Protein AF-A0A534AN58-F1 (afdb_monomer_lite)

Foldseek 3Di:
DLVLLQVLLVLLVQDPVRQDPDLVSSLVSSCVRCDVVPLDDPVLSVLSVVLVVVVCCVPPVVDDDDPVRVVVNVVSVVVSNVSSCVSSVVCVVVVVVPPPPPPPPPPPPPPDPDDDDDCPDVVVVVVVVVVVVVVVVVVVVVVVPDDDDDDDDDDDDDDDDDDDDDDDD

pLDDT: mean 75.96, std 23.33, range [32.19, 97.75]

Secondary structure (DSSP, 8-state):
-HHHHHHHHHHTT--GGGS-SSHHHHHHHHIIIIITTTSS-HHHHHHHHHHHHHHHHHHHS-----HHHHHHHHHHHHHHHHHHHHHTTTTHHHHHTT----PPPTT--------------HHHHHHHHHHHHHHHHHHHHHTT-------------------------

Radius of gyration: 29.54 Å; chains: 1; bounding box: 52×74×79 Å

Structure (mmCIF, N/CA/C/O backbone):
data_AF-A0A534AN58-F1
#
_entry.id   AF-A0A534AN58-F1
#
loop_
_atom_site.group_PDB
_atom_site.id
_atom_site.type_symbol
_atom_site.label_atom_id
_atom_site.label_alt_id
_atom_site.label_comp_id
_atom_site.label_asym_id
_atom_site.label_entity_id
_atom_site.label_seq_id
_atom_site.pdbx_PDB_ins_code
_atom_site.Cartn_x
_atom_site.Cartn_y
_atom_site.Cartn_z
_atom_site.occupancy
_atom_site.B_iso_or_equiv
_atom_site.auth_seq_id
_atom_site.auth_comp_id
_atom_site.auth_asym_id
_atom_site.auth_atom_id
_atom_site.pdbx_PDB_model_num
ATOM 1 N N . MET A 1 1 ? 2.274 -7.800 0.741 1.00 94.75 1 MET A N 1
ATOM 2 C CA . MET A 1 1 ? 2.021 -6.437 1.280 1.00 94.75 1 MET A CA 1
ATOM 3 C C . MET A 1 1 ? 0.619 -5.921 0.959 1.00 94.75 1 MET A C 1
ATOM 5 O O . MET A 1 1 ? -0.039 -5.443 1.871 1.00 94.75 1 MET A O 1
ATOM 9 N N . PHE A 1 2 ? 0.139 -6.022 -0.289 1.00 95.75 2 PHE A N 1
ATOM 10 C CA . PHE A 1 2 ? -1.206 -5.558 -0.671 1.00 95.75 2 PHE A CA 1
ATOM 11 C C . PHE A 1 2 ? -2.326 -6.148 0.207 1.00 95.75 2 PHE A C 1
ATOM 13 O O . PHE A 1 2 ? -3.112 -5.401 0.785 1.00 95.75 2 PHE A O 1
ATOM 20 N N . ASP A 1 3 ? -2.354 -7.473 0.380 1.00 95.88 3 ASP A N 1
ATOM 21 C CA . ASP A 1 3 ? -3.435 -8.139 1.120 1.00 95.88 3 ASP A CA 1
ATOM 22 C C . ASP A 1 3 ? -3.466 -7.759 2.597 1.00 95.88 3 ASP A C 1
ATOM 24 O O . ASP A 1 3 ? -4.531 -7.478 3.143 1.00 95.88 3 ASP A O 1
ATOM 28 N N . ILE A 1 4 ? -2.299 -7.671 3.242 1.00 96.88 4 ILE A N 1
ATOM 29 C CA . ILE A 1 4 ? -2.245 -7.275 4.650 1.00 96.88 4 ILE A CA 1
ATOM 30 C C . ILE A 1 4 ? -2.616 -5.800 4.846 1.00 96.88 4 ILE A C 1
ATOM 32 O O . ILE A 1 4 ? -3.268 -5.459 5.828 1.00 96.88 4 ILE A O 1
ATOM 36 N N . ALA A 1 5 ? -2.295 -4.926 3.886 1.00 97.31 5 ALA A N 1
ATOM 37 C CA . ALA A 1 5 ? -2.773 -3.547 3.892 1.00 97.31 5 ALA A CA 1
ATOM 38 C C . ALA A 1 5 ? -4.302 -3.482 3.712 1.00 97.31 5 ALA A C 1
ATOM 40 O O . ALA A 1 5 ? -4.970 -2.723 4.413 1.00 97.31 5 ALA A O 1
ATOM 41 N N . ARG A 1 6 ? -4.882 -4.327 2.845 1.00 97.44 6 ARG A N 1
ATOM 42 C CA . ARG A 1 6 ? -6.342 -4.467 2.702 1.00 97.44 6 ARG A CA 1
ATOM 43 C C . ARG A 1 6 ? -6.994 -4.952 4.001 1.00 97.44 6 ARG A C 1
ATOM 45 O O . ARG A 1 6 ? -8.005 -4.394 4.421 1.00 97.44 6 ARG A O 1
ATOM 52 N N . ALA A 1 7 ? -6.402 -5.946 4.660 1.00 96.88 7 ALA A N 1
ATOM 53 C CA . ALA A 1 7 ? -6.868 -6.455 5.948 1.00 96.88 7 ALA A CA 1
ATOM 54 C C . ALA A 1 7 ? -6.781 -5.391 7.056 1.00 96.88 7 ALA A C 1
ATOM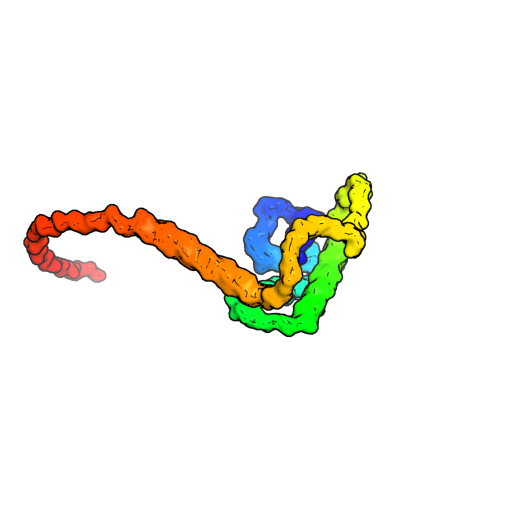 56 O O . ALA A 1 7 ? -7.716 -5.236 7.842 1.00 96.88 7 ALA A O 1
ATOM 57 N N . ALA A 1 8 ? -5.706 -4.602 7.081 1.00 97.00 8 ALA A N 1
ATOM 58 C CA . ALA A 1 8 ? -5.557 -3.484 8.006 1.00 97.00 8 ALA A CA 1
ATOM 59 C C . ALA A 1 8 ? -6.647 -2.421 7.813 1.00 97.00 8 ALA A C 1
ATOM 61 O O . ALA A 1 8 ? -7.191 -1.932 8.797 1.00 97.00 8 ALA A O 1
ATOM 62 N N . LEU A 1 9 ? -7.028 -2.107 6.569 1.00 97.69 9 LEU A N 1
ATOM 63 C CA . LEU A 1 9 ? -8.134 -1.182 6.288 1.00 97.69 9 LEU A CA 1
ATOM 64 C C . LEU A 1 9 ? -9.470 -1.689 6.837 1.00 97.69 9 LEU A C 1
ATOM 66 O O . LEU A 1 9 ? -10.196 -0.924 7.471 1.00 97.69 9 LEU A O 1
ATOM 70 N N . LEU A 1 10 ? -9.768 -2.976 6.645 1.00 97.00 10 LEU A N 1
ATOM 71 C CA . LEU A 1 10 ? -10.958 -3.603 7.226 1.00 97.00 10 LEU A CA 1
ATOM 72 C C . LEU A 1 10 ? -10.935 -3.508 8.757 1.00 97.00 10 LEU A C 1
ATOM 74 O O . LEU A 1 10 ? -11.918 -3.097 9.372 1.00 97.00 10 LEU A O 1
ATOM 78 N N . ARG A 1 11 ? -9.789 -3.810 9.381 1.00 96.19 11 ARG A N 1
ATOM 79 C CA . ARG A 1 11 ? -9.623 -3.709 10.837 1.00 96.19 11 ARG A CA 1
ATOM 80 C C . ARG A 1 11 ? -9.703 -2.269 11.351 1.00 96.19 11 ARG A C 1
ATOM 82 O O . ARG A 1 11 ? -10.189 -2.054 12.455 1.00 96.19 11 ARG A O 1
ATOM 89 N N . ALA A 1 12 ? -9.283 -1.294 10.550 1.00 94.69 12 ALA A N 1
ATOM 90 C CA . ALA A 1 12 ? -9.427 0.134 10.824 1.00 94.69 12 ALA A CA 1
ATOM 91 C C . ALA A 1 12 ? -10.875 0.646 10.652 1.00 94.69 12 ALA A C 1
ATOM 93 O O . ALA A 1 12 ? -11.124 1.841 10.813 1.00 94.69 12 ALA A O 1
ATOM 94 N N . GLY A 1 13 ? -11.829 -0.231 10.312 1.00 94.62 13 GLY A N 1
ATOM 95 C CA . GLY A 1 13 ? -13.250 0.097 10.193 1.00 94.62 13 GLY A CA 1
ATOM 96 C C . GLY A 1 13 ? -13.685 0.561 8.802 1.00 94.62 13 GLY A C 1
ATOM 97 O O . GLY A 1 13 ? -14.794 1.077 8.652 1.00 94.62 13 GLY A O 1
ATOM 98 N N . VAL A 1 14 ? -12.850 0.397 7.771 1.00 96.19 14 VAL A N 1
ATOM 99 C CA . VAL A 1 14 ? -13.286 0.615 6.386 1.00 96.19 14 VAL A CA 1
ATOM 100 C C . VAL A 1 14 ? -14.190 -0.546 5.982 1.00 96.19 14 VAL A C 1
ATOM 102 O O . VAL A 1 14 ? -13.766 -1.696 5.989 1.00 96.19 14 VAL A O 1
ATOM 105 N N . ALA A 1 15 ? -15.441 -0.247 5.633 1.00 95.25 15 ALA A N 1
ATOM 106 C CA . ALA A 1 15 ? -16.390 -1.259 5.183 1.00 95.25 15 ALA A CA 1
ATOM 107 C C . ALA A 1 15 ? -15.933 -1.914 3.866 1.00 95.25 15 ALA A C 1
ATOM 109 O O . ALA A 1 15 ? -15.308 -1.265 3.023 1.00 95.25 15 ALA A O 1
ATOM 110 N N . GLU A 1 16 ? -16.254 -3.195 3.681 1.00 94.38 16 GLU A N 1
ATOM 111 C CA . GLU A 1 16 ? -15.773 -3.986 2.543 1.00 94.38 16 GLU A CA 1
ATOM 112 C C . GLU A 1 16 ? -16.221 -3.425 1.183 1.00 94.38 16 GLU A C 1
ATOM 114 O O . GLU A 1 16 ? -15.435 -3.382 0.237 1.00 94.38 16 GLU A O 1
ATOM 119 N N . ASP A 1 17 ? -17.448 -2.910 1.101 1.00 94.38 17 ASP A N 1
ATOM 120 C CA . ASP A 1 17 ? -18.013 -2.258 -0.084 1.00 94.38 17 ASP A CA 1
ATOM 121 C C . ASP A 1 17 ? -17.319 -0.929 -0.434 1.00 94.38 17 ASP A C 1
ATOM 123 O O . ASP A 1 17 ? -17.380 -0.475 -1.579 1.00 94.38 17 ASP A O 1
ATOM 127 N N . LYS A 1 18 ? -16.625 -0.326 0.538 1.00 94.19 18 LYS A N 1
ATOM 128 C CA . LYS A 1 18 ? -15.888 0.939 0.406 1.00 94.19 18 LYS A CA 1
ATOM 129 C C . LYS A 1 18 ? -14.390 0.746 0.205 1.00 94.19 18 LYS A C 1
ATOM 131 O O . LYS A 1 18 ? -13.664 1.738 0.101 1.00 94.19 18 LYS A O 1
ATOM 136 N N . LEU A 1 19 ? -13.907 -0.496 0.150 1.00 95.50 19 LEU A N 1
ATOM 137 C CA . LEU A 1 19 ? -12.500 -0.746 -0.120 1.00 95.50 19 LEU A CA 1
ATOM 138 C C . LEU A 1 19 ? -12.128 -0.285 -1.539 1.00 95.50 19 LEU A C 1
ATOM 140 O O . LEU A 1 19 ? -12.846 -0.581 -2.501 1.00 95.50 19 LEU A O 1
ATOM 144 N N . PRO A 1 20 ? -10.987 0.407 -1.702 1.00 95.44 20 PRO A N 1
ATOM 145 C CA . PRO A 1 20 ? -10.505 0.792 -3.018 1.00 95.44 20 PRO A CA 1
ATOM 146 C C . PRO A 1 20 ? -10.298 -0.426 -3.922 1.00 95.44 20 PRO A C 1
ATOM 148 O O . PRO A 1 20 ? -9.715 -1.429 -3.519 1.00 95.44 20 PRO A O 1
ATOM 151 N N . ARG A 1 21 ? -10.739 -0.312 -5.178 1.00 92.50 21 ARG A N 1
ATOM 152 C CA . ARG A 1 21 ? -10.577 -1.365 -6.201 1.00 92.50 21 ARG A CA 1
ATOM 153 C C . ARG A 1 21 ? -9.265 -1.267 -6.973 1.00 92.50 21 ARG A C 1
ATOM 155 O O . ARG A 1 21 ? -8.924 -2.158 -7.741 1.00 92.50 21 ARG A O 1
ATOM 162 N N . THR A 1 22 ? -8.553 -0.162 -6.798 1.00 94.38 22 THR A N 1
ATOM 163 C CA . THR A 1 22 ? -7.282 0.115 -7.465 1.00 94.38 22 THR A CA 1
ATOM 164 C C . THR A 1 22 ? -6.142 0.035 -6.465 1.00 94.38 22 THR A C 1
ATOM 166 O O . THR A 1 22 ? -6.293 0.511 -5.342 1.00 94.38 22 THR A O 1
ATOM 169 N N . HIS A 1 23 ? -4.995 -0.441 -6.933 1.00 92.44 23 HIS A N 1
ATOM 170 C CA . HIS A 1 23 ? -3.702 -0.426 -6.250 1.00 92.44 23 HIS A CA 1
ATOM 171 C C . HIS A 1 23 ? -3.382 0.939 -5.606 1.00 92.44 23 HIS A C 1
ATOM 173 O O . HIS A 1 23 ? -3.379 1.050 -4.381 1.00 92.44 23 HIS A O 1
ATOM 179 N N . ASN A 1 24 ? -3.319 2.011 -6.404 1.00 93.12 24 ASN A N 1
ATOM 180 C CA . ASN A 1 24 ? -3.086 3.372 -5.894 1.00 93.12 24 ASN A CA 1
ATOM 181 C C . ASN A 1 24 ? -4.122 3.813 -4.851 1.00 93.12 24 ASN A C 1
ATOM 183 O O . ASN A 1 24 ? -3.779 4.381 -3.818 1.00 93.12 24 ASN A O 1
ATOM 187 N N . GLY A 1 25 ? -5.404 3.537 -5.101 1.00 96.56 25 GLY A N 1
ATOM 188 C CA . GLY A 1 25 ? -6.464 3.847 -4.143 1.00 96.56 25 GLY A CA 1
ATOM 189 C C . GLY A 1 25 ? -6.273 3.130 -2.804 1.00 96.56 25 GLY A C 1
ATOM 190 O O . GLY A 1 25 ? -6.538 3.719 -1.759 1.00 96.56 25 GLY A O 1
ATOM 191 N N . LEU A 1 26 ? -5.780 1.888 -2.820 1.00 96.75 26 LEU A N 1
ATOM 192 C CA . LEU A 1 26 ? -5.471 1.136 -1.609 1.00 96.75 26 LEU A CA 1
ATOM 193 C C . LEU A 1 26 ? -4.276 1.739 -0.865 1.00 96.75 26 LEU A C 1
ATOM 195 O O . LEU A 1 26 ? -4.349 1.885 0.352 1.00 96.75 26 LEU A O 1
ATOM 199 N N . VAL A 1 27 ? -3.225 2.151 -1.579 1.00 96.19 27 VAL A N 1
ATOM 200 C CA . VAL A 1 27 ? -2.073 2.856 -0.992 1.00 96.19 27 VAL A CA 1
ATOM 201 C C . VAL A 1 27 ? -2.509 4.150 -0.299 1.00 96.19 27 VAL A C 1
ATOM 203 O O . VAL A 1 27 ? -2.138 4.388 0.851 1.00 96.19 27 VAL A O 1
ATOM 206 N N . GLU A 1 28 ? -3.339 4.968 -0.949 1.00 96.69 28 GLU A N 1
ATOM 207 C CA . GLU A 1 28 ? -3.824 6.225 -0.363 1.00 96.69 28 GLU A CA 1
ATOM 208 C C . GLU A 1 28 ? -4.762 5.994 0.826 1.00 96.69 28 GLU A C 1
ATOM 210 O O . GLU A 1 28 ? -4.642 6.663 1.857 1.00 96.69 28 GLU A O 1
ATOM 215 N N . ALA A 1 29 ? -5.659 5.008 0.737 1.00 97.38 29 ALA A N 1
ATOM 216 C CA . ALA A 1 29 ? -6.496 4.628 1.869 1.00 97.38 29 ALA A CA 1
ATOM 217 C C . ALA A 1 29 ? -5.642 4.139 3.046 1.00 97.38 29 ALA A C 1
ATOM 219 O O . ALA A 1 29 ? -5.873 4.556 4.181 1.00 97.38 29 ALA A O 1
ATOM 220 N N . PHE A 1 30 ? -4.627 3.310 2.792 1.00 97.56 30 PHE A N 1
ATOM 221 C CA . PHE A 1 30 ? -3.714 2.831 3.828 1.00 97.56 30 PHE A CA 1
ATOM 222 C C . PHE A 1 30 ? -2.960 3.994 4.478 1.00 97.56 30 PHE A C 1
ATOM 224 O O . PHE A 1 30 ? -2.928 4.102 5.703 1.00 97.56 30 PHE A O 1
ATOM 231 N N . ARG A 1 31 ? -2.437 4.935 3.683 1.00 96.88 31 ARG A N 1
ATOM 232 C CA . ARG A 1 31 ? -1.790 6.143 4.208 1.00 96.88 31 ARG A CA 1
ATOM 233 C C . ARG A 1 31 ? -2.738 6.941 5.107 1.00 96.88 31 ARG A C 1
ATOM 235 O O . ARG A 1 31 ? -2.342 7.349 6.196 1.00 96.88 31 ARG A O 1
ATOM 242 N N . LYS A 1 32 ? -3.988 7.136 4.689 1.00 97.31 32 LYS A N 1
ATOM 243 C CA . LYS A 1 32 ? -4.992 7.868 5.471 1.00 97.31 32 LYS A CA 1
ATOM 244 C C . LYS A 1 32 ? -5.347 7.166 6.786 1.00 97.31 32 LYS A C 1
ATOM 246 O O . LYS A 1 32 ? -5.426 7.816 7.822 1.00 97.31 32 LYS A O 1
ATOM 251 N N . HIS A 1 33 ? -5.590 5.859 6.747 1.00 96.94 33 HIS A N 1
ATOM 252 C CA . HIS A 1 33 ? -6.160 5.125 7.881 1.00 96.94 33 HIS A CA 1
ATOM 253 C C . HIS A 1 33 ? -5.121 4.513 8.825 1.00 96.94 33 HIS A C 1
ATOM 255 O O . HIS A 1 33 ? -5.444 4.297 9.988 1.00 96.94 33 HIS A O 1
ATOM 261 N N . ALA A 1 34 ? -3.898 4.250 8.357 1.00 96.38 34 ALA A N 1
ATOM 262 C CA . ALA A 1 34 ? -2.838 3.633 9.154 1.00 96.38 34 ALA A CA 1
ATOM 263 C C . ALA A 1 34 ? -1.680 4.596 9.462 1.00 96.38 34 ALA A C 1
ATOM 265 O O . ALA A 1 34 ? -1.163 4.592 10.575 1.00 96.38 34 ALA A O 1
ATOM 266 N N . VAL A 1 35 ? -1.264 5.430 8.501 1.00 97.00 35 VAL A N 1
ATOM 267 C CA . VAL A 1 35 ? -0.093 6.312 8.678 1.00 97.00 35 VAL A CA 1
ATOM 268 C C . VAL A 1 35 ? -0.490 7.642 9.317 1.00 97.00 35 VAL A C 1
ATOM 270 O O . VAL A 1 35 ? 0.065 8.036 10.336 1.00 97.00 35 VAL A O 1
ATOM 273 N N . GLN A 1 36 ? -1.485 8.338 8.760 1.00 97.19 36 GLN A N 1
ATOM 274 C CA . GLN A 1 36 ? -1.933 9.640 9.280 1.00 97.19 36 GLN A CA 1
ATOM 275 C C . GLN A 1 36 ? -2.617 9.535 10.649 1.00 97.19 36 GLN A C 1
ATOM 277 O O . GLN A 1 36 ? -2.617 10.501 11.406 1.00 97.19 36 GLN A O 1
ATOM 282 N N . SER A 1 37 ? -3.168 8.366 10.981 1.00 94.19 37 SER A N 1
ATOM 283 C CA . SER A 1 37 ? -3.693 8.054 12.315 1.00 94.19 37 SER A CA 1
ATOM 284 C C . SER A 1 37 ? -2.595 7.781 13.351 1.00 94.19 37 SER A C 1
ATOM 286 O O . SER A 1 37 ? -2.899 7.655 14.535 1.00 94.19 37 SER A O 1
ATOM 288 N N . GLY A 1 38 ? -1.328 7.687 12.928 1.00 95.56 38 GLY A N 1
ATOM 289 C CA . GLY A 1 38 ? -0.176 7.441 13.795 1.00 95.56 38 GLY A CA 1
ATOM 290 C C . GLY A 1 38 ? 0.037 5.976 14.182 1.00 95.56 38 GLY A C 1
ATOM 291 O O . GLY A 1 38 ? 0.875 5.696 15.032 1.00 95.56 38 GLY A O 1
ATOM 292 N N . GLN A 1 39 ? -0.701 5.034 13.586 1.00 95.94 39 GLN A N 1
ATOM 293 C CA . GLN A 1 39 ? -0.561 3.605 13.893 1.00 95.94 39 GLN A CA 1
ATOM 294 C C . GLN A 1 39 ? 0.663 2.974 13.213 1.00 95.94 39 GLN A C 1
ATOM 296 O O . GLN A 1 39 ? 1.265 2.049 13.753 1.00 95.94 39 GLN A O 1
ATOM 301 N N . ILE A 1 40 ? 1.026 3.465 12.028 1.00 97.50 40 ILE A N 1
ATOM 302 C CA . ILE A 1 40 ? 2.170 3.017 11.232 1.00 97.50 40 ILE A CA 1
ATOM 303 C C . ILE A 1 40 ? 3.090 4.207 10.969 1.00 97.50 40 ILE A C 1
ATOM 305 O O . ILE A 1 40 ? 2.631 5.295 10.621 1.00 97.50 40 ILE A O 1
ATOM 309 N N . ASP A 1 41 ? 4.396 3.983 11.107 1.00 96.88 41 ASP A N 1
ATOM 310 C CA . ASP A 1 41 ? 5.407 4.992 10.804 1.00 96.88 41 ASP A CA 1
ATOM 311 C C . ASP A 1 41 ? 5.372 5.422 9.323 1.00 96.88 41 ASP A C 1
ATOM 313 O O . ASP A 1 41 ? 5.052 4.640 8.423 1.00 96.88 41 ASP A O 1
ATOM 317 N N . ARG A 1 42 ? 5.713 6.686 9.056 1.00 96.38 42 ARG A N 1
ATOM 318 C CA . ARG A 1 42 ? 5.658 7.265 7.709 1.00 96.38 42 ARG A CA 1
ATOM 319 C C . ARG A 1 42 ? 6.639 6.612 6.740 1.00 96.38 42 ARG A C 1
ATOM 321 O O . ARG A 1 42 ? 6.278 6.432 5.578 1.00 96.38 42 ARG A O 1
ATOM 328 N N . GLU A 1 43 ? 7.854 6.307 7.181 1.00 95.56 43 GLU A N 1
ATOM 329 C CA . GLU A 1 43 ? 8.873 5.658 6.355 1.00 95.56 43 GLU A CA 1
ATOM 330 C C . GLU A 1 43 ? 8.417 4.249 5.983 1.00 95.56 43 GLU A C 1
ATOM 332 O O . GLU A 1 43 ? 8.365 3.902 4.803 1.00 95.56 43 GLU A O 1
ATOM 337 N N . LEU A 1 44 ? 7.938 3.489 6.969 1.00 95.12 44 LEU A N 1
ATOM 338 C CA . LEU A 1 44 ? 7.396 2.156 6.727 1.00 95.12 44 LEU A CA 1
ATOM 339 C C . LEU A 1 44 ? 6.163 2.186 5.808 1.00 95.12 44 LEU A C 1
ATOM 341 O O . LEU A 1 44 ? 6.021 1.354 4.914 1.00 95.12 44 LEU A O 1
ATOM 345 N N . GLY A 1 45 ? 5.278 3.168 5.986 1.00 94.06 45 GLY A N 1
ATOM 346 C CA . GLY A 1 45 ? 4.128 3.375 5.110 1.00 94.06 45 GLY A CA 1
ATOM 347 C C . GLY A 1 45 ? 4.512 3.736 3.669 1.00 94.06 45 GLY A C 1
ATOM 348 O O . GLY A 1 45 ? 3.784 3.387 2.738 1.00 94.06 45 GLY A O 1
ATOM 349 N N . ALA A 1 46 ? 5.650 4.405 3.462 1.00 95.50 46 ALA A N 1
ATOM 350 C CA . ALA A 1 46 ? 6.150 4.748 2.132 1.00 95.50 46 ALA A CA 1
ATOM 351 C C . ALA A 1 46 ? 6.656 3.519 1.357 1.00 95.50 46 ALA A C 1
ATOM 353 O O . ALA A 1 46 ? 6.529 3.483 0.129 1.00 95.50 46 ALA A O 1
ATOM 354 N N . GLU A 1 47 ? 7.150 2.489 2.054 1.00 96.50 47 GLU A N 1
ATOM 355 C CA . GLU A 1 47 ? 7.625 1.255 1.416 1.00 96.50 47 GLU A CA 1
ATOM 356 C C . GLU A 1 47 ? 6.527 0.530 0.633 1.00 96.50 47 GLU A C 1
ATOM 358 O O . GLU A 1 47 ? 6.818 -0.076 -0.395 1.00 96.50 47 GLU A O 1
ATOM 363 N N . LEU A 1 48 ? 5.254 0.649 1.033 1.00 96.06 48 LEU A N 1
ATOM 364 C CA . LEU A 1 48 ? 4.141 0.052 0.287 1.00 96.06 48 LEU A CA 1
ATOM 365 C C . LEU A 1 48 ? 4.085 0.552 -1.166 1.00 96.06 48 LEU A C 1
ATOM 367 O O . LEU A 1 48 ? 3.988 -0.251 -2.090 1.00 96.06 48 LEU A O 1
ATOM 371 N N . SER A 1 49 ? 4.196 1.868 -1.370 1.00 94.50 49 SER A N 1
ATOM 372 C CA . SER A 1 49 ? 4.162 2.478 -2.707 1.00 94.50 49 SER A CA 1
ATOM 373 C C . SER A 1 49 ? 5.457 2.233 -3.486 1.00 94.50 49 SER A C 1
ATOM 375 O O . SER A 1 49 ? 5.433 1.980 -4.695 1.00 94.50 49 SER A O 1
ATOM 377 N N . ARG A 1 50 ? 6.603 2.272 -2.793 1.00 94.81 50 ARG A N 1
ATOM 378 C CA . ARG A 1 50 ? 7.915 2.023 -3.399 1.00 94.81 50 ARG A CA 1
ATOM 379 C C . ARG A 1 50 ? 8.016 0.598 -3.945 1.00 94.81 50 ARG A C 1
ATOM 381 O O . ARG A 1 50 ? 8.386 0.412 -5.102 1.00 94.81 50 ARG A O 1
ATOM 388 N N . ILE A 1 51 ? 7.658 -0.396 -3.135 1.00 95.19 51 ILE A N 1
AT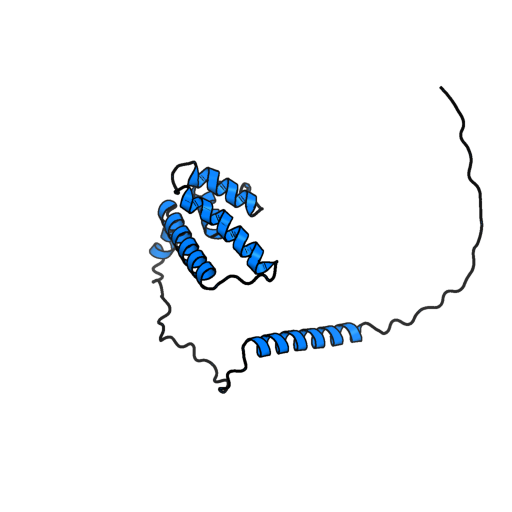OM 389 C CA . ILE A 1 51 ? 7.745 -1.812 -3.508 1.00 95.19 51 ILE A CA 1
ATOM 390 C C . ILE A 1 51 ? 6.703 -2.163 -4.575 1.00 95.19 51 ILE A C 1
ATOM 392 O O . ILE A 1 51 ? 7.004 -2.925 -5.490 1.00 95.19 51 ILE A O 1
ATOM 396 N N . GLU A 1 52 ? 5.511 -1.563 -4.535 1.00 93.88 52 GLU A N 1
ATOM 397 C CA . GLU A 1 52 ? 4.528 -1.686 -5.618 1.00 93.88 52 GLU A CA 1
ATOM 398 C C . GLU A 1 52 ? 5.082 -1.191 -6.960 1.00 93.88 52 GLU A C 1
ATOM 400 O O . GLU A 1 52 ? 4.968 -1.884 -7.971 1.00 93.88 52 GLU A O 1
ATOM 405 N N . SER A 1 53 ? 5.736 -0.027 -6.967 1.00 92.25 53 SER A N 1
ATOM 406 C CA . SER A 1 53 ? 6.361 0.522 -8.175 1.00 92.25 53 SER A CA 1
ATOM 407 C C . SER A 1 53 ? 7.451 -0.406 -8.716 1.00 92.25 53 SER A C 1
ATOM 409 O O . SER A 1 53 ? 7.539 -0.628 -9.925 1.00 92.25 53 SER A O 1
ATOM 411 N N . LEU A 1 54 ? 8.254 -0.995 -7.825 1.00 92.38 54 LEU A N 1
ATOM 412 C CA . LEU A 1 54 ? 9.283 -1.954 -8.215 1.00 92.38 54 LEU A CA 1
ATOM 413 C C . LEU A 1 54 ? 8.681 -3.249 -8.773 1.00 92.38 54 LEU A C 1
ATOM 415 O O . LEU A 1 54 ? 9.159 -3.751 -9.785 1.00 92.38 54 LEU A O 1
ATOM 419 N N . ARG A 1 55 ? 7.598 -3.756 -8.176 1.00 91.75 55 ARG A N 1
ATOM 420 C CA . ARG A 1 55 ? 6.849 -4.904 -8.703 1.00 91.75 55 ARG A CA 1
ATOM 421 C C . ARG A 1 55 ? 6.314 -4.617 -10.109 1.00 91.75 55 ARG A C 1
ATOM 423 O O . ARG A 1 55 ? 6.472 -5.448 -10.992 1.00 91.75 55 ARG A O 1
ATOM 430 N N . ILE A 1 56 ? 5.752 -3.429 -10.355 1.00 91.62 56 ILE A N 1
ATOM 431 C CA . ILE A 1 56 ? 5.316 -3.030 -11.706 1.00 91.62 56 ILE A CA 1
ATOM 432 C C . ILE A 1 56 ? 6.506 -3.029 -12.679 1.00 91.62 56 ILE A C 1
ATOM 434 O O . ILE A 1 56 ? 6.394 -3.533 -13.796 1.00 91.62 56 ILE A O 1
ATOM 438 N N . LYS A 1 57 ? 7.662 -2.500 -12.264 1.00 91.31 57 LYS A N 1
ATOM 439 C CA . LYS A 1 57 ? 8.878 -2.530 -13.088 1.00 91.31 57 LYS A CA 1
ATOM 440 C C . LYS A 1 57 ? 9.286 -3.975 -13.417 1.00 91.31 57 LYS A C 1
ATOM 442 O O . LYS A 1 57 ? 9.496 -4.276 -14.593 1.00 91.31 57 LYS A O 1
ATOM 447 N N . ALA A 1 58 ? 9.339 -4.848 -12.412 1.00 91.25 58 ALA A N 1
ATOM 448 C CA . ALA A 1 58 ? 9.704 -6.258 -12.551 1.00 91.25 58 ALA A CA 1
ATOM 449 C C . ALA A 1 58 ? 8.769 -7.006 -13.513 1.00 91.25 58 ALA A C 1
ATOM 451 O O . ALA A 1 58 ? 9.226 -7.681 -14.431 1.00 91.25 58 ALA A O 1
ATOM 452 N N . ASP A 1 59 ? 7.458 -6.839 -13.326 1.00 92.31 59 ASP A N 1
ATOM 453 C CA . ASP A 1 59 ? 6.434 -7.607 -14.036 1.00 92.31 59 ASP A CA 1
ATOM 454 C C . ASP A 1 59 ? 6.282 -7.163 -15.500 1.00 92.31 59 ASP A C 1
ATOM 456 O O . ASP A 1 59 ? 5.960 -7.976 -16.367 1.00 92.31 59 ASP A O 1
ATOM 460 N N . TYR A 1 60 ? 6.488 -5.871 -15.787 1.00 93.88 60 TYR A N 1
ATOM 461 C CA . TYR A 1 60 ? 6.028 -5.282 -17.051 1.00 93.88 60 TYR A CA 1
ATOM 462 C C . TYR A 1 60 ? 7.108 -4.645 -17.919 1.00 93.88 60 TYR A C 1
ATOM 464 O O . TYR A 1 60 ? 6.829 -4.344 -19.077 1.00 93.88 60 TYR A O 1
ATOM 472 N N . THR A 1 61 ? 8.323 -4.420 -17.414 1.00 89.38 61 THR A N 1
ATOM 473 C CA . THR A 1 61 ? 9.358 -3.721 -18.203 1.00 89.38 61 THR A CA 1
ATOM 474 C C . THR A 1 61 ? 10.497 -4.624 -18.659 1.00 89.38 61 THR A C 1
ATOM 476 O O . THR A 1 61 ? 11.307 -4.201 -19.479 1.00 89.38 61 THR A O 1
ATOM 479 N N . GLY A 1 62 ? 10.571 -5.862 -18.151 1.00 84.06 62 GLY A N 1
ATOM 480 C CA . GLY A 1 62 ? 11.691 -6.773 -18.412 1.00 84.06 62 GLY A CA 1
ATOM 481 C C . GLY A 1 62 ? 13.033 -6.252 -17.885 1.00 84.06 62 GLY A C 1
ATOM 482 O O . GLY A 1 62 ? 14.072 -6.816 -18.210 1.00 84.06 62 GLY A O 1
ATOM 483 N N . ALA A 1 63 ? 13.017 -5.169 -17.102 1.00 86.94 63 ALA A N 1
ATOM 484 C CA . ALA A 1 63 ? 14.202 -4.619 -16.481 1.00 86.94 63 ALA A CA 1
ATOM 485 C C . ALA A 1 63 ? 14.676 -5.556 -15.371 1.00 86.94 63 ALA A C 1
ATOM 487 O O . ALA A 1 63 ? 13.899 -5.928 -14.488 1.00 86.94 63 ALA A O 1
ATOM 488 N N . GLU A 1 64 ? 15.960 -5.891 -15.408 1.00 88.75 64 GLU A N 1
ATOM 489 C CA . GLU A 1 64 ? 16.598 -6.643 -14.339 1.00 88.75 64 GLU A CA 1
ATOM 490 C C . GLU A 1 64 ? 16.606 -5.814 -13.047 1.00 88.75 64 GLU A C 1
ATOM 492 O O . GLU A 1 64 ? 16.742 -4.583 -13.054 1.00 88.75 64 GLU A O 1
ATOM 497 N N . ILE A 1 65 ? 16.388 -6.508 -11.933 1.00 89.75 65 ILE A N 1
ATOM 498 C CA . ILE A 1 65 ? 16.511 -5.966 -10.584 1.00 89.75 65 ILE A CA 1
ATOM 499 C C . ILE A 1 65 ? 17.733 -6.635 -9.980 1.00 89.75 65 ILE A C 1
ATOM 501 O O . ILE A 1 65 ? 17.812 -7.864 -9.943 1.00 89.75 65 ILE A O 1
ATOM 505 N N . GLU A 1 66 ? 18.675 -5.820 -9.519 1.00 93.88 66 GLU A N 1
ATOM 506 C CA . GLU A 1 66 ? 19.898 -6.305 -8.892 1.00 93.88 66 GLU A CA 1
ATOM 507 C C . GLU A 1 66 ? 19.578 -7.145 -7.654 1.00 93.88 66 GLU A C 1
ATOM 509 O O . GLU A 1 66 ? 18.654 -6.838 -6.896 1.00 93.88 66 GLU A O 1
ATOM 514 N N . LEU A 1 67 ? 20.375 -8.189 -7.413 1.00 93.62 67 LEU A N 1
ATOM 515 C CA . LEU A 1 67 ? 20.148 -9.114 -6.299 1.00 93.62 67 LEU A CA 1
ATOM 516 C C . LEU A 1 67 ? 20.071 -8.384 -4.949 1.00 93.62 67 LEU A C 1
ATOM 518 O O . LEU A 1 67 ? 19.192 -8.679 -4.144 1.00 93.62 67 LEU A O 1
ATOM 522 N N . GLU A 1 68 ? 20.950 -7.409 -4.716 1.00 95.75 68 GLU A N 1
ATOM 523 C CA . GLU A 1 68 ? 20.953 -6.612 -3.483 1.00 95.75 68 GLU A CA 1
ATOM 524 C C . GLU A 1 68 ? 19.655 -5.802 -3.320 1.00 95.75 68 GLU A C 1
ATOM 526 O O . GLU A 1 68 ? 19.071 -5.766 -2.238 1.00 95.75 68 GLU A O 1
ATOM 531 N N . GLU A 1 69 ? 19.151 -5.203 -4.405 1.00 93.75 69 GLU A N 1
ATOM 532 C CA . GLU A 1 69 ? 17.887 -4.459 -4.381 1.00 93.75 69 GLU A CA 1
ATOM 533 C C . GLU A 1 69 ? 16.707 -5.394 -4.093 1.00 93.75 69 GLU A C 1
ATOM 535 O O . GLU A 1 69 ? 15.843 -5.068 -3.275 1.00 93.75 69 GLU A O 1
ATOM 540 N N . ALA A 1 70 ? 16.694 -6.579 -4.709 1.00 94.69 70 ALA A N 1
ATOM 541 C CA . ALA A 1 70 ? 15.674 -7.590 -4.463 1.00 94.69 70 ALA A CA 1
ATOM 542 C C . ALA A 1 70 ? 15.680 -8.067 -3.000 1.00 94.69 70 ALA A C 1
ATOM 544 O O . ALA A 1 70 ? 14.619 -8.148 -2.376 1.00 94.69 70 ALA A O 1
ATOM 545 N N . LEU A 1 71 ? 16.858 -8.335 -2.427 1.00 96.81 71 LEU A N 1
ATOM 546 C CA . LEU A 1 71 ? 17.001 -8.745 -1.027 1.00 96.81 71 LEU A CA 1
ATOM 547 C C . LEU A 1 71 ? 16.491 -7.668 -0.067 1.00 96.81 71 LEU A C 1
ATOM 549 O O . LEU A 1 71 ? 15.746 -7.970 0.868 1.00 96.81 71 LEU A O 1
ATOM 553 N N . GLU A 1 72 ? 16.848 -6.412 -0.314 1.00 96.44 72 GLU A N 1
ATOM 554 C CA . GLU A 1 72 ? 16.418 -5.298 0.525 1.00 96.44 72 GLU A CA 1
ATOM 555 C C . GLU A 1 72 ? 14.900 -5.080 0.455 1.00 96.44 72 GLU A C 1
ATOM 557 O O . GLU A 1 72 ? 14.243 -4.824 1.465 1.00 96.44 72 GLU A O 1
ATOM 562 N N . VAL A 1 73 ? 14.309 -5.249 -0.728 1.00 95.75 73 VAL A N 1
ATOM 563 C CA . VAL A 1 73 ? 12.855 -5.183 -0.924 1.00 95.75 73 VAL A CA 1
ATOM 564 C C . VAL A 1 73 ? 12.137 -6.281 -0.150 1.00 95.75 73 VAL A C 1
ATOM 566 O O . VAL A 1 73 ? 11.130 -5.996 0.499 1.00 95.75 73 VAL A O 1
ATOM 569 N N . VAL A 1 74 ? 12.655 -7.511 -0.165 1.00 96.69 74 VAL A N 1
ATOM 570 C CA . VAL A 1 74 ? 12.074 -8.623 0.601 1.00 96.69 74 VAL A CA 1
ATOM 571 C C . VAL A 1 74 ? 12.139 -8.341 2.103 1.00 96.69 74 VAL A C 1
ATOM 573 O O . VAL A 1 74 ? 11.116 -8.458 2.776 1.00 96.69 74 VAL A O 1
ATOM 576 N N . ARG A 1 75 ? 13.283 -7.878 2.626 1.00 97.19 75 ARG A N 1
ATOM 577 C CA . ARG A 1 75 ? 13.425 -7.513 4.050 1.00 97.19 75 ARG A CA 1
ATOM 578 C C . ARG A 1 75 ? 12.435 -6.428 4.471 1.00 97.19 75 ARG A C 1
ATOM 580 O O . ARG A 1 75 ? 11.789 -6.533 5.513 1.00 97.19 75 ARG A O 1
ATOM 587 N N . LYS A 1 76 ? 12.281 -5.387 3.652 1.00 97.19 76 LYS A N 1
ATOM 588 C CA . LYS A 1 76 ? 11.341 -4.289 3.915 1.00 97.19 76 LYS A CA 1
ATOM 589 C C . LYS A 1 76 ? 9.886 -4.741 3.832 1.00 97.19 76 LYS A C 1
ATOM 591 O O . LYS A 1 76 ? 9.072 -4.340 4.664 1.00 97.19 76 LYS A O 1
ATOM 596 N N . ALA A 1 77 ? 9.558 -5.602 2.871 1.00 97.31 77 ALA A N 1
ATOM 597 C CA . ALA A 1 77 ? 8.232 -6.195 2.757 1.00 97.31 77 ALA A CA 1
ATOM 598 C C . ALA A 1 77 ? 7.889 -7.055 3.980 1.00 97.31 77 ALA A C 1
ATOM 600 O O . ALA A 1 77 ? 6.772 -6.972 4.490 1.00 97.31 77 ALA A O 1
ATOM 601 N N . GLU A 1 78 ? 8.846 -7.840 4.471 1.00 97.56 78 GLU A N 1
ATOM 602 C CA . GLU A 1 78 ? 8.695 -8.650 5.676 1.00 97.56 78 GLU A CA 1
ATOM 603 C C . GLU A 1 78 ? 8.471 -7.772 6.916 1.00 97.56 78 GLU A C 1
ATOM 605 O O . GLU A 1 78 ? 7.483 -7.958 7.631 1.00 97.56 78 GLU A O 1
ATOM 610 N N . LEU A 1 79 ? 9.310 -6.750 7.121 1.00 97.75 79 LEU A N 1
ATOM 611 C CA . LEU A 1 79 ? 9.146 -5.787 8.213 1.00 97.75 79 LEU A CA 1
ATOM 612 C C . LEU A 1 79 ? 7.770 -5.107 8.174 1.00 97.75 79 LEU A C 1
ATOM 614 O O . LEU A 1 79 ? 7.115 -4.956 9.210 1.00 97.75 79 LEU A O 1
ATOM 618 N N . PHE A 1 80 ? 7.313 -4.715 6.982 1.00 97.75 80 PHE A N 1
ATOM 619 C CA . PHE A 1 80 ? 5.989 -4.135 6.780 1.00 97.75 80 PHE A CA 1
ATOM 620 C C . PHE A 1 80 ? 4.884 -5.106 7.194 1.00 97.75 80 PHE A C 1
ATOM 622 O O . PHE A 1 80 ? 4.017 -4.736 7.984 1.00 97.75 80 PHE A O 1
ATOM 629 N N . VAL A 1 81 ? 4.922 -6.348 6.701 1.00 97.31 81 VAL A N 1
ATOM 630 C CA . VAL A 1 81 ? 3.909 -7.369 7.002 1.00 97.31 81 VAL A CA 1
ATOM 631 C C . VAL A 1 81 ? 3.843 -7.623 8.506 1.00 97.31 81 VAL A C 1
ATOM 633 O O . VAL A 1 81 ? 2.779 -7.457 9.097 1.00 97.31 81 VAL A O 1
ATOM 636 N N . GLN A 1 82 ? 4.975 -7.907 9.149 1.00 96.94 82 GLN A N 1
ATOM 637 C CA . GLN A 1 82 ? 5.019 -8.188 10.587 1.00 96.94 82 GLN A CA 1
ATOM 638 C C . GLN A 1 82 ? 4.530 -7.005 11.434 1.00 96.94 82 GLN A C 1
ATOM 640 O O . GLN A 1 82 ? 3.874 -7.182 12.464 1.00 96.94 82 GLN A O 1
ATOM 645 N N . THR A 1 83 ? 4.856 -5.777 11.025 1.00 97.50 83 THR A N 1
ATOM 646 C CA . THR A 1 83 ? 4.437 -4.577 11.757 1.00 97.50 83 THR A CA 1
ATOM 647 C C . THR A 1 83 ? 2.941 -4.341 11.611 1.00 97.50 83 THR A C 1
ATOM 649 O O . THR A 1 83 ? 2.264 -4.122 12.613 1.00 97.50 83 THR A O 1
ATOM 652 N N . VAL A 1 84 ? 2.402 -4.429 10.392 1.00 97.19 84 VAL A N 1
ATOM 653 C CA . VAL A 1 84 ? 0.965 -4.257 10.145 1.00 97.19 84 VAL A CA 1
ATOM 654 C C . VAL A 1 84 ? 0.166 -5.359 10.836 1.00 97.19 84 VAL A C 1
ATOM 656 O O . VAL A 1 84 ? -0.839 -5.070 11.482 1.00 97.19 84 VAL A O 1
ATOM 659 N N . GLU A 1 85 ? 0.634 -6.604 10.780 1.00 96.31 85 GLU A N 1
ATOM 660 C CA . GLU A 1 85 ? -0.002 -7.720 11.476 1.00 96.31 85 GLU A CA 1
ATOM 661 C C . GLU A 1 85 ? -0.140 -7.445 12.974 1.00 96.31 85 GLU A C 1
ATOM 663 O O . GLU A 1 85 ? -1.225 -7.599 13.538 1.00 96.31 85 GLU A O 1
ATOM 668 N N . ARG A 1 86 ? 0.946 -6.989 13.607 1.00 95.88 86 ARG A N 1
ATOM 669 C CA . ARG A 1 86 ? 0.998 -6.685 15.038 1.00 95.88 86 ARG A CA 1
ATOM 670 C C . ARG A 1 86 ? 0.121 -5.494 15.407 1.00 95.88 86 ARG A C 1
ATOM 672 O O . ARG A 1 86 ? -0.665 -5.588 16.342 1.00 95.88 86 ARG A O 1
ATOM 679 N N . VAL A 1 87 ? 0.248 -4.384 14.680 1.00 96.62 87 VAL A N 1
ATOM 680 C CA . VAL A 1 87 ? -0.465 -3.125 14.962 1.00 96.62 87 VAL A CA 1
ATOM 681 C C . VAL A 1 87 ? -1.976 -3.288 14.809 1.00 96.62 87 VAL A C 1
ATOM 683 O O . VAL A 1 87 ? -2.738 -2.706 15.577 1.00 96.62 87 VAL A O 1
ATOM 686 N N . PHE A 1 88 ? -2.416 -4.101 13.849 1.00 95.69 88 PHE A N 1
ATOM 687 C CA . PHE A 1 88 ? -3.832 -4.350 13.588 1.00 95.69 88 PHE A CA 1
ATOM 688 C C . PHE A 1 88 ? -4.331 -5.681 14.182 1.00 95.69 88 PHE A C 1
ATOM 690 O O . PHE A 1 88 ? -5.483 -6.049 13.973 1.00 95.69 88 PHE A O 1
ATOM 697 N N . GLY A 1 89 ? -3.510 -6.420 14.936 1.00 94.62 89 GLY A N 1
ATOM 698 C CA . GLY A 1 89 ? -3.913 -7.685 15.566 1.00 94.62 89 GLY A CA 1
ATOM 699 C C . GLY A 1 89 ? -4.474 -8.709 14.571 1.00 94.62 89 GLY A C 1
ATOM 700 O O . GLY A 1 89 ? -5.508 -9.327 14.830 1.00 94.62 89 GLY A O 1
ATOM 701 N N . LEU A 1 90 ? -3.853 -8.833 13.395 1.00 91.69 90 LEU A N 1
ATOM 702 C CA . LEU A 1 90 ? -4.337 -9.692 12.303 1.00 91.69 90 LEU A CA 1
ATOM 703 C C . LEU A 1 90 ? -3.933 -11.169 12.479 1.00 91.69 90 LEU A C 1
ATOM 705 O O . LEU A 1 90 ? -4.566 -12.042 11.893 1.00 91.69 90 LEU A O 1
ATOM 709 N N . GLY A 1 91 ? -2.941 -11.456 13.327 1.00 79.50 91 GLY A N 1
ATOM 710 C CA . GLY A 1 91 ? -2.446 -12.812 13.608 1.00 79.50 91 GLY A CA 1
ATOM 711 C C . GLY A 1 91 ? -3.216 -13.596 14.681 1.00 79.50 91 GLY A C 1
ATOM 712 O O . GLY A 1 91 ? -2.909 -14.758 14.943 1.00 79.50 91 GLY A O 1
ATOM 713 N N . GLU A 1 92 ? -4.223 -12.998 15.329 1.00 65.38 92 GLU A N 1
ATOM 714 C CA . GLU A 1 92 ? -4.926 -13.635 16.460 1.00 65.38 92 GLU A CA 1
ATOM 715 C C . GLU A 1 92 ? -5.727 -14.887 16.059 1.00 65.38 92 GLU A C 1
ATOM 717 O O . GLU A 1 92 ? -5.958 -15.768 16.886 1.00 65.38 92 GLU A O 1
ATOM 722 N N . GLN A 1 93 ? -6.097 -15.016 14.783 1.00 55.47 93 GLN A N 1
ATOM 723 C CA . GLN A 1 93 ? -6.946 -16.112 14.305 1.00 55.47 93 GLN A CA 1
ATOM 724 C C . GLN A 1 93 ? -6.179 -17.432 14.110 1.00 55.47 93 GLN A C 1
ATOM 726 O O . GLN A 1 93 ? -6.746 -18.500 14.324 1.00 55.47 93 GLN A O 1
ATOM 731 N N . TYR A 1 94 ? -4.879 -17.375 13.798 1.00 52.88 94 TYR A N 1
ATOM 732 C CA . TYR A 1 94 ? -4.040 -18.571 13.634 1.00 52.88 94 TYR A CA 1
ATOM 733 C C . TYR A 1 94 ? -3.573 -19.145 14.978 1.00 52.88 94 TYR A C 1
ATOM 735 O O . TYR A 1 94 ? -3.567 -20.361 15.162 1.00 52.88 94 TYR A O 1
ATOM 743 N N . ARG A 1 95 ? -3.282 -18.288 15.971 1.00 52.19 95 ARG A N 1
ATOM 744 C CA . ARG A 1 95 ? -2.905 -18.741 17.324 1.00 52.19 95 ARG A CA 1
ATOM 745 C C . ARG A 1 95 ? -4.052 -19.397 18.090 1.00 52.19 95 ARG A C 1
ATOM 747 O O . ARG A 1 95 ? -3.809 -20.335 18.842 1.00 52.19 95 ARG A O 1
ATOM 754 N N . ALA A 1 96 ? -5.287 -18.933 17.893 1.00 51.22 96 ALA A N 1
ATOM 755 C CA . ALA A 1 96 ? -6.468 -19.530 18.520 1.00 51.22 96 ALA A CA 1
ATOM 756 C C . ALA A 1 96 ? -6.833 -20.906 17.926 1.00 51.22 96 ALA A C 1
ATOM 758 O O . ALA A 1 96 ? -7.435 -21.726 18.615 1.00 51.22 96 ALA A O 1
ATOM 759 N N . ALA A 1 97 ? -6.450 -21.169 16.672 1.00 52.94 97 ALA A N 1
ATOM 760 C CA . ALA A 1 97 ? -6.721 -22.427 15.976 1.00 52.94 97 ALA A CA 1
ATOM 761 C C . ALA A 1 97 ? -5.710 -23.549 16.286 1.00 52.94 97 ALA A C 1
ATOM 763 O O . ALA A 1 97 ? -5.896 -24.670 15.820 1.00 52.94 97 ALA A O 1
ATOM 764 N N . GLY A 1 98 ? -4.646 -23.280 17.055 1.00 51.44 98 GLY A N 1
ATOM 765 C CA . GLY A 1 98 ? -3.660 -24.297 17.440 1.00 51.44 98 GLY A CA 1
ATOM 766 C C . GLY A 1 98 ? -2.844 -24.878 16.278 1.00 51.44 98 GLY A C 1
ATOM 767 O O . GLY A 1 98 ? -2.143 -25.867 16.478 1.00 51.44 98 GLY A O 1
ATOM 768 N N . LEU A 1 99 ? -2.911 -24.275 15.087 1.00 52.09 99 LEU A N 1
ATOM 769 C CA . LEU A 1 99 ? -2.009 -24.592 13.988 1.00 52.09 99 LEU A CA 1
ATOM 770 C C . LEU A 1 99 ? -0.640 -24.044 14.382 1.00 52.09 99 LEU A C 1
ATOM 772 O O . LEU A 1 99 ? -0.422 -22.831 14.404 1.00 52.09 99 LEU A O 1
ATOM 776 N N . GLN A 1 100 ? 0.242 -24.949 14.798 1.00 49.47 100 GLN A N 1
ATOM 777 C CA . GLN A 1 100 ? 1.651 -24.635 14.951 1.00 49.47 100 GLN A CA 1
ATOM 778 C C . GLN A 1 100 ? 2.134 -24.075 13.616 1.00 49.47 100 GLN A C 1
ATOM 780 O O . GLN A 1 100 ? 1.698 -24.507 12.551 1.00 49.47 100 GLN A O 1
ATOM 785 N N . ASP A 1 101 ? 2.983 -23.058 13.701 1.00 50.84 101 ASP A N 1
ATOM 786 C CA . ASP A 1 101 ? 3.786 -22.608 12.579 1.00 50.84 101 ASP A CA 1
ATOM 787 C C . ASP A 1 101 ? 4.673 -23.811 12.230 1.00 50.84 101 ASP A C 1
ATOM 789 O O . ASP A 1 101 ? 5.745 -23.988 12.815 1.00 50.84 101 ASP A O 1
ATOM 793 N N . ASP A 1 102 ? 4.166 -24.716 11.384 1.00 52.38 102 ASP A N 1
ATOM 794 C CA . ASP A 1 102 ? 4.952 -25.727 10.688 1.00 52.38 102 ASP A CA 1
ATOM 795 C C . ASP A 1 102 ? 5.862 -24.937 9.755 1.00 52.38 102 ASP A C 1
ATOM 797 O O . ASP A 1 102 ? 5.665 -24.836 8.543 1.00 52.38 102 ASP A O 1
ATOM 801 N N . LYS A 1 103 ? 6.865 -24.297 10.362 1.00 45.25 103 LYS A N 1
ATOM 802 C CA . LYS A 1 103 ? 8.073 -23.909 9.676 1.00 45.25 103 LYS A CA 1
ATOM 803 C C . LYS A 1 103 ? 8.470 -25.173 8.924 1.00 45.25 103 LYS A C 1
ATOM 805 O O . LYS A 1 103 ? 8.685 -26.180 9.600 1.00 45.25 103 LYS A O 1
ATOM 810 N N . PRO A 1 104 ? 8.516 -25.152 7.582 1.00 45.97 104 PRO A N 1
ATOM 811 C CA . PRO A 1 104 ? 8.886 -26.335 6.835 1.00 45.97 104 PRO A CA 1
ATOM 812 C C . PRO A 1 104 ? 10.228 -26.783 7.396 1.00 45.97 104 PRO A C 1
ATOM 814 O O . PRO A 1 104 ? 11.195 -26.010 7.395 1.00 45.97 104 PRO A O 1
ATOM 817 N N . ASP A 1 105 ? 10.236 -27.974 7.989 1.00 44.38 105 ASP A N 1
ATOM 818 C CA . ASP A 1 105 ? 11.467 -28.619 8.392 1.00 44.38 105 ASP A CA 1
ATOM 819 C C . ASP A 1 105 ? 12.324 -28.661 7.120 1.00 44.38 105 ASP A C 1
ATOM 821 O O . ASP A 1 105 ? 11.858 -29.172 6.096 1.00 44.38 105 ASP A O 1
ATOM 825 N N . PRO A 1 106 ? 13.525 -28.054 7.105 1.00 53.19 106 PRO A N 1
ATOM 826 C CA . PRO A 1 106 ? 14.382 -28.102 5.926 1.00 53.19 106 PRO A CA 1
ATOM 827 C C . PRO A 1 106 ? 14.708 -29.545 5.502 1.00 53.19 106 PRO A C 1
ATOM 829 O O . PRO A 1 106 ? 15.164 -29.747 4.375 1.00 53.19 106 PRO A O 1
ATOM 832 N N . ASP A 1 107 ? 14.455 -30.529 6.372 1.00 48.31 107 ASP A N 1
ATOM 833 C CA . ASP A 1 107 ? 14.615 -31.951 6.105 1.00 48.31 107 ASP A CA 1
ATOM 834 C C . ASP A 1 107 ? 13.324 -32.686 5.691 1.00 48.31 107 ASP A C 1
ATOM 836 O O . ASP A 1 107 ? 13.416 -33.859 5.314 1.00 48.31 107 ASP A O 1
ATOM 840 N N . ASP A 1 108 ? 12.149 -32.035 5.647 1.00 45.56 108 ASP A N 1
ATOM 841 C CA . ASP A 1 108 ? 10.923 -32.643 5.102 1.00 45.56 108 ASP A CA 1
ATOM 842 C C . ASP A 1 108 ? 10.958 -32.604 3.569 1.00 45.56 108 ASP A C 1
ATOM 844 O O . ASP A 1 108 ? 10.289 -31.838 2.867 1.00 45.56 108 ASP A O 1
ATOM 848 N N . LYS A 1 109 ? 11.854 -33.432 3.033 1.00 45.09 109 LYS A N 1
ATOM 849 C CA . LYS A 1 109 ? 11.944 -33.743 1.618 1.00 45.09 109 LYS A CA 1
ATOM 850 C C . LYS A 1 109 ? 10.652 -34.436 1.221 1.00 45.09 109 LYS A C 1
ATOM 852 O O . LYS A 1 109 ? 10.526 -35.658 1.324 1.00 45.09 109 LYS A O 1
ATOM 857 N N . ILE A 1 110 ? 9.723 -33.655 0.675 1.00 45.34 110 ILE A N 1
ATOM 858 C CA . ILE A 1 110 ? 8.748 -34.160 -0.287 1.00 45.34 110 ILE A CA 1
ATOM 859 C C . ILE A 1 110 ? 9.552 -35.027 -1.249 1.00 45.34 110 ILE A C 1
ATOM 861 O O . ILE A 1 110 ? 10.467 -34.541 -1.913 1.00 45.34 110 ILE A O 1
ATOM 865 N N . SER A 1 111 ? 9.271 -36.327 -1.235 1.00 45.88 111 SER A N 1
ATOM 866 C CA . SER A 1 111 ? 9.928 -37.286 -2.106 1.00 45.88 111 SER A CA 1
ATOM 867 C C . SER A 1 111 ? 9.721 -36.827 -3.541 1.00 45.88 111 SER A C 1
ATOM 869 O O . SER A 1 111 ? 8.638 -36.981 -4.105 1.00 45.88 111 SER A O 1
ATOM 871 N N . GLU A 1 112 ? 10.759 -36.223 -4.113 1.00 42.75 112 GLU A N 1
ATOM 872 C CA . GLU A 1 112 ? 10.833 -35.979 -5.538 1.00 42.75 112 GLU A CA 1
ATOM 873 C C . GLU A 1 112 ? 10.696 -37.346 -6.219 1.00 42.75 112 GLU A C 1
ATOM 875 O O . GLU A 1 112 ? 11.462 -38.267 -5.903 1.00 42.75 112 GLU A O 1
ATOM 880 N N . PRO A 1 113 ? 9.731 -37.547 -7.133 1.00 39.75 113 PRO A N 1
ATOM 881 C CA . PRO A 1 113 ? 9.815 -38.688 -8.020 1.00 39.75 113 PRO A CA 1
ATOM 882 C C . PRO A 1 113 ? 11.095 -38.488 -8.828 1.00 39.75 113 PRO A C 1
ATOM 884 O O . PRO A 1 113 ? 11.212 -37.512 -9.564 1.00 39.75 113 PRO A O 1
ATOM 887 N N . GLY A 1 114 ? 12.068 -39.378 -8.618 1.00 45.62 114 GLY A N 1
ATOM 888 C CA . GLY A 1 114 ? 13.399 -39.290 -9.200 1.00 45.62 114 GLY A CA 1
ATOM 889 C C . GLY A 1 114 ? 13.345 -39.026 -10.700 1.00 45.62 114 GLY A C 1
ATOM 890 O O . GLY A 1 114 ? 13.097 -39.932 -11.494 1.00 45.62 114 GLY A O 1
ATOM 891 N N . VAL A 1 115 ? 13.603 -37.779 -11.081 1.00 43.72 115 VAL A N 1
ATOM 892 C CA . VAL A 1 115 ? 13.941 -37.408 -12.448 1.00 43.72 115 VAL A CA 1
ATOM 893 C C . VAL A 1 115 ? 15.439 -37.193 -12.450 1.00 43.72 115 VAL A C 1
ATOM 895 O O . VAL A 1 115 ? 15.977 -36.366 -11.718 1.00 43.72 115 VAL A O 1
ATOM 898 N N . ALA A 1 116 ? 16.096 -38.046 -13.225 1.00 37.97 116 ALA A N 1
ATOM 899 C CA . ALA A 1 116 ? 17.531 -38.152 -13.334 1.00 37.97 116 ALA A CA 1
ATOM 900 C C . ALA A 1 116 ? 18.221 -36.785 -13.487 1.00 37.97 116 ALA A C 1
ATOM 902 O O . ALA A 1 116 ? 17.830 -35.935 -14.284 1.00 37.97 116 ALA A O 1
ATOM 903 N N . THR A 1 117 ? 19.283 -36.652 -12.706 1.00 47.34 117 THR A N 1
ATOM 904 C CA . THR A 1 117 ? 20.384 -35.696 -12.788 1.00 47.34 117 THR A CA 1
ATOM 905 C C . THR A 1 117 ? 20.820 -35.363 -14.216 1.00 47.34 117 THR A C 1
ATOM 907 O O . THR A 1 117 ? 21.351 -36.237 -14.889 1.00 47.34 117 THR A O 1
ATOM 910 N N . GLU A 1 118 ? 20.662 -34.094 -14.600 1.00 44.53 118 GLU A N 1
ATOM 911 C CA . GLU A 1 118 ? 21.610 -33.224 -15.329 1.00 44.53 118 GLU A CA 1
ATOM 912 C C . GLU A 1 118 ? 21.111 -31.767 -15.132 1.00 44.53 118 GLU A C 1
ATOM 914 O O . GLU A 1 118 ? 19.902 -31.529 -15.242 1.00 44.53 118 GLU A O 1
ATOM 919 N N . PRO A 1 119 ? 21.964 -30.762 -14.840 1.00 44.94 119 PRO A N 1
ATOM 920 C CA . PRO A 1 119 ? 21.536 -29.374 -14.713 1.00 44.94 119 PRO A CA 1
ATOM 921 C C . PRO A 1 119 ? 21.324 -28.789 -16.112 1.00 44.94 119 PRO A C 1
ATOM 923 O O . PRO A 1 119 ? 22.153 -28.057 -16.650 1.00 44.94 119 PRO A O 1
ATOM 926 N N . VAL A 1 120 ? 20.191 -29.112 -16.724 1.00 53.03 120 VAL A N 1
ATOM 927 C CA . VAL A 1 120 ? 19.715 -28.390 -17.900 1.00 53.03 120 VAL A CA 1
ATOM 928 C C . VAL A 1 120 ? 19.337 -26.992 -17.411 1.00 53.03 120 VAL A C 1
ATOM 930 O O . VAL A 1 120 ? 18.353 -26.836 -16.689 1.00 53.03 120 VAL A O 1
ATOM 933 N N . CYS A 1 121 ? 20.189 -26.004 -17.722 1.00 66.44 121 CYS A N 1
ATOM 934 C CA . CYS A 1 121 ? 20.060 -24.593 -17.349 1.00 66.44 121 CYS A CA 1
ATOM 935 C C . CYS A 1 121 ? 18.584 -24.174 -17.345 1.00 66.44 121 CYS A C 1
ATOM 937 O O . CYS A 1 121 ? 17.887 -24.404 -18.331 1.00 66.44 121 CYS A O 1
ATOM 939 N N . ALA A 1 122 ? 18.096 -23.566 -16.258 1.00 73.19 122 ALA A N 1
ATOM 940 C CA . ALA A 1 122 ? 16.689 -23.175 -16.115 1.00 73.19 122 ALA A CA 1
ATOM 941 C C . ALA A 1 122 ? 16.159 -22.369 -17.322 1.00 73.19 122 ALA A C 1
ATOM 943 O O . ALA A 1 122 ? 14.963 -22.373 -17.608 1.00 73.19 122 ALA A O 1
ATOM 944 N N . GLU A 1 123 ? 17.051 -21.709 -18.063 1.00 76.88 123 GLU A N 1
ATOM 945 C CA . GLU A 1 123 ? 16.723 -21.004 -19.297 1.00 76.88 123 GLU A CA 1
ATOM 946 C C . GLU A 1 123 ? 16.370 -21.922 -20.477 1.00 76.88 123 GLU A C 1
ATOM 948 O O . GLU A 1 123 ? 15.465 -21.612 -21.250 1.00 76.88 123 GLU A O 1
ATOM 953 N N . GLU A 1 124 ? 16.995 -23.090 -20.582 1.00 75.00 124 GLU A N 1
ATOM 954 C CA . GLU A 1 124 ? 16.680 -24.095 -21.599 1.00 75.00 124 GLU A CA 1
ATOM 955 C C . GLU A 1 124 ? 15.302 -24.722 -21.333 1.00 75.00 124 GLU A C 1
ATOM 957 O O . GLU A 1 124 ? 14.499 -24.889 -22.249 1.00 75.00 124 GLU A O 1
ATOM 962 N N . GLN A 1 125 ? 14.953 -24.952 -20.059 1.00 76.94 125 GLN A N 1
ATOM 963 C CA . GLN A 1 125 ? 13.604 -25.394 -19.679 1.00 76.94 125 GLN A CA 1
ATOM 964 C C . GLN A 1 125 ? 12.539 -24.354 -20.057 1.00 76.94 125 GLN A C 1
ATOM 966 O O . GLN A 1 125 ? 11.479 -24.698 -20.590 1.00 76.94 125 GLN A O 1
ATOM 971 N N . ARG A 1 126 ? 12.826 -23.062 -19.843 1.00 78.50 126 ARG A N 1
ATOM 972 C CA . ARG A 1 126 ? 11.933 -21.974 -20.270 1.00 78.50 126 ARG A CA 1
ATOM 973 C C . ARG A 1 126 ? 11.819 -21.895 -21.787 1.00 78.50 126 ARG A C 1
ATOM 975 O O . ARG A 1 126 ? 10.718 -21.666 -22.288 1.00 78.50 126 ARG A O 1
ATOM 982 N N . ARG A 1 127 ? 12.917 -22.073 -22.528 1.00 80.38 127 ARG A N 1
ATOM 983 C CA . ARG A 1 127 ? 12.906 -22.096 -23.998 1.00 80.38 127 ARG A CA 1
ATOM 984 C C . ARG A 1 127 ? 12.037 -23.241 -24.516 1.00 80.38 127 ARG A C 1
ATOM 986 O O . ARG A 1 127 ? 11.119 -22.984 -25.294 1.00 80.38 127 ARG A O 1
ATOM 993 N N . GLN A 1 128 ? 12.225 -24.450 -23.993 1.00 82.12 128 GLN A N 1
ATOM 994 C CA . GLN A 1 128 ? 11.444 -25.621 -24.391 1.00 82.12 128 GLN A CA 1
ATOM 995 C C . GLN A 1 128 ? 9.945 -25.439 -24.110 1.00 82.12 128 GLN A C 1
ATOM 997 O O . GLN A 1 128 ? 9.106 -25.785 -24.941 1.00 82.12 128 GLN A O 1
ATOM 1002 N N . ALA A 1 129 ? 9.583 -24.840 -22.970 1.00 82.19 129 ALA A N 1
ATOM 1003 C CA . ALA A 1 129 ? 8.189 -24.540 -22.646 1.00 82.19 129 ALA A CA 1
ATOM 1004 C C . ALA A 1 129 ? 7.552 -23.550 -23.643 1.00 82.19 129 ALA A C 1
ATOM 1006 O O . ALA A 1 129 ? 6.406 -23.743 -24.059 1.00 82.19 129 ALA A O 1
ATOM 1007 N N . ARG A 1 130 ? 8.296 -22.517 -24.073 1.00 82.06 130 ARG A N 1
ATOM 1008 C CA . ARG A 1 130 ? 7.836 -21.563 -25.101 1.00 82.06 130 ARG A CA 1
ATOM 1009 C C . ARG A 1 130 ? 7.644 -22.248 -26.453 1.00 82.06 130 ARG A C 1
ATOM 1011 O O . ARG A 1 130 ? 6.625 -22.026 -27.105 1.00 82.06 130 ARG A O 1
ATOM 1018 N N . GLU A 1 131 ? 8.587 -23.090 -26.860 1.00 87.62 131 GLU A N 1
ATOM 1019 C CA . GLU A 1 131 ? 8.519 -23.827 -28.127 1.00 87.62 131 GLU A CA 1
ATOM 1020 C C . GLU A 1 131 ? 7.346 -24.812 -28.147 1.00 87.62 131 GLU A C 1
ATOM 1022 O O . GLU A 1 131 ? 6.558 -24.820 -29.095 1.00 87.62 131 GLU A O 1
ATOM 1027 N N . ASN A 1 132 ? 7.148 -25.560 -27.059 1.00 92.00 132 ASN A N 1
ATOM 1028 C CA . ASN A 1 132 ? 6.011 -26.466 -26.904 1.00 92.00 132 ASN A CA 1
ATOM 1029 C C . ASN A 1 132 ? 4.673 -25.715 -26.996 1.00 92.00 132 ASN A C 1
ATOM 1031 O O . ASN A 1 132 ? 3.744 -26.172 -27.667 1.00 92.00 132 ASN A O 1
ATOM 1035 N N . TRP A 1 133 ? 4.577 -24.531 -26.380 1.00 84.88 133 TRP A N 1
ATOM 1036 C CA . TRP A 1 133 ? 3.381 -23.692 -26.462 1.00 84.88 133 TRP A CA 1
ATOM 1037 C C . TRP A 1 133 ? 3.122 -23.169 -27.883 1.00 84.88 133 TRP A C 1
ATOM 1039 O O . TRP A 1 133 ? 1.983 -23.191 -28.360 1.00 84.88 133 TRP A O 1
ATOM 1049 N N . LEU A 1 134 ? 4.170 -22.741 -28.594 1.00 84.88 134 LEU A N 1
ATOM 1050 C CA . LEU A 1 134 ? 4.064 -22.294 -29.985 1.00 84.88 134 LEU A CA 1
ATOM 1051 C C . LEU A 1 134 ? 3.605 -23.425 -30.910 1.00 84.88 134 LEU A C 1
ATOM 1053 O O . LEU A 1 134 ? 2.710 -23.210 -31.732 1.00 84.88 134 LEU A O 1
ATOM 1057 N N . HIS A 1 135 ? 4.148 -24.632 -30.743 1.00 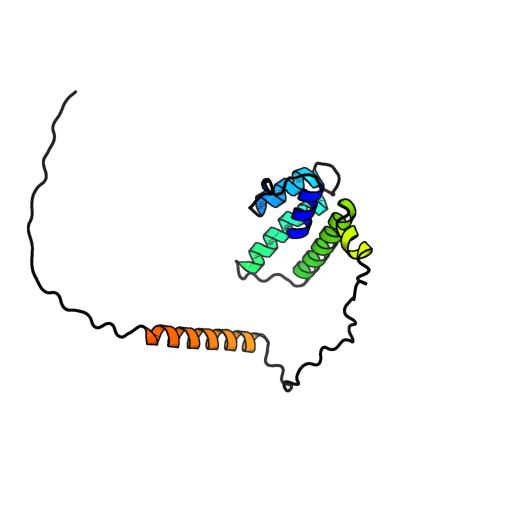80.56 135 HIS A N 1
ATOM 1058 C CA . HIS A 1 135 ? 3.718 -25.807 -31.499 1.00 80.56 135 HIS A CA 1
ATOM 1059 C C . HIS A 1 135 ? 2.255 -26.164 -31.232 1.00 80.56 135 HIS A C 1
ATOM 1061 O O . HIS A 1 135 ? 1.499 -26.377 -32.183 1.00 80.56 135 HIS A O 1
ATOM 1067 N N . PHE A 1 136 ? 1.827 -26.166 -29.966 1.00 78.38 136 PHE A N 1
ATOM 1068 C CA . PHE A 1 136 ? 0.430 -26.408 -29.602 1.00 78.38 136 PHE A CA 1
ATOM 1069 C C . PHE A 1 136 ? -0.510 -25.385 -30.262 1.00 78.38 136 PHE A C 1
ATOM 1071 O O . PHE A 1 136 ? -1.519 -25.745 -30.868 1.00 78.38 136 PHE A O 1
ATOM 1078 N N . ARG A 1 137 ? -0.144 -24.098 -30.236 1.00 81.19 137 ARG A N 1
ATOM 1079 C CA . ARG A 1 137 ? -0.923 -23.022 -30.866 1.00 81.19 137 ARG A CA 1
ATOM 1080 C C . ARG A 1 137 ? -0.964 -23.131 -32.394 1.00 81.19 137 ARG A C 1
ATOM 1082 O O . ARG A 1 137 ? -1.993 -22.840 -33.010 1.00 81.19 137 ARG A O 1
ATOM 1089 N N . GLN A 1 138 ? 0.134 -23.547 -33.019 1.00 77.81 138 GLN A N 1
ATOM 1090 C CA . GLN A 1 138 ? 0.202 -23.729 -34.467 1.00 77.81 138 GLN A CA 1
ATOM 1091 C C . GLN A 1 138 ? -0.695 -24.888 -34.935 1.00 77.81 138 GLN A C 1
ATOM 1093 O O . GLN A 1 138 ? -1.391 -24.756 -35.939 1.00 77.81 138 GLN A O 1
ATOM 1098 N N . GLN A 1 139 ? -0.775 -25.975 -34.166 1.00 72.44 139 GLN A N 1
ATOM 1099 C CA . GLN A 1 139 ? -1.694 -27.087 -34.443 1.00 72.44 139 GLN A CA 1
ATOM 1100 C C . GLN A 1 139 ? -3.169 -26.671 -34.305 1.00 72.44 139 GLN A C 1
ATOM 1102 O O . GLN A 1 139 ? -3.983 -26.980 -35.175 1.00 72.44 139 GLN A O 1
ATOM 1107 N N . GLN A 1 140 ? -3.506 -25.884 -33.279 1.00 68.38 140 GLN A N 1
ATOM 1108 C CA . GLN A 1 140 ? -4.865 -25.350 -33.085 1.00 68.38 140 GLN A CA 1
ATOM 1109 C C . GLN A 1 140 ? -5.290 -24.383 -34.205 1.00 68.38 140 GLN A C 1
ATOM 1111 O O . GLN A 1 140 ? -6.457 -24.328 -34.584 1.00 68.38 140 GLN A O 1
ATOM 1116 N N . THR A 1 141 ? -4.345 -23.635 -34.782 1.00 58.31 141 THR A N 1
ATOM 1117 C CA . THR A 1 141 ? -4.625 -22.701 -35.889 1.00 58.31 141 THR A CA 1
ATOM 1118 C C . THR A 1 141 ? -4.656 -23.374 -37.263 1.00 58.31 141 THR A C 1
ATOM 1120 O O . THR A 1 141 ? -5.388 -22.914 -38.141 1.00 58.31 141 THR A O 1
ATOM 1123 N N . GLN A 1 142 ? -3.942 -24.486 -37.461 1.00 55.19 142 GLN A N 1
ATOM 1124 C CA . GLN A 1 142 ? -4.037 -25.283 -38.692 1.00 55.19 142 GLN A CA 1
ATOM 1125 C C . GLN A 1 142 ? -5.356 -26.068 -38.793 1.00 55.19 142 GLN A C 1
ATOM 1127 O O . GLN A 1 142 ? -5.843 -26.275 -39.902 1.00 55.19 142 GLN A O 1
ATOM 1132 N N . GLY A 1 143 ? -6.006 -26.398 -37.668 1.00 49.38 143 GLY A N 1
ATOM 1133 C CA . GLY A 1 143 ? -7.359 -26.975 -37.658 1.00 49.38 143 GLY A CA 1
ATOM 1134 C C . GLY A 1 143 ? -8.467 -26.026 -38.150 1.00 49.38 143 GLY A C 1
ATOM 1135 O O . GLY A 1 143 ? -9.553 -26.481 -38.496 1.00 49.38 143 GLY A O 1
ATOM 1136 N N . ALA A 1 144 ? -8.199 -24.715 -38.230 1.00 48.03 144 ALA A N 1
ATOM 1137 C CA . ALA A 1 144 ? -9.183 -23.691 -38.594 1.00 48.03 144 ALA A CA 1
ATOM 1138 C C . ALA A 1 144 ? -9.132 -23.236 -40.072 1.00 48.03 144 ALA A C 1
ATOM 1140 O O . ALA A 1 144 ? -9.919 -22.378 -40.474 1.00 48.03 144 ALA A O 1
ATOM 1141 N N . LYS A 1 145 ? -8.244 -23.790 -40.914 1.00 48.47 145 LYS A N 1
ATOM 1142 C CA . LYS A 1 145 ? -8.148 -23.437 -42.347 1.00 48.47 145 LYS A CA 1
ATOM 1143 C C . LYS A 1 145 ? -8.714 -24.528 -43.263 1.00 48.47 145 LYS A C 1
ATOM 1145 O O . LYS A 1 145 ? -7.984 -25.179 -44.001 1.00 48.47 145 LYS A O 1
ATOM 1150 N N . ARG A 1 146 ? -10.043 -24.658 -43.290 1.00 41.62 146 ARG A N 1
ATOM 1151 C CA . ARG A 1 146 ? -10.777 -25.126 -44.484 1.00 41.62 146 ARG A CA 1
ATOM 1152 C C . ARG A 1 146 ? -12.144 -24.450 -44.559 1.00 41.62 146 ARG A C 1
ATOM 1154 O O . ARG A 1 146 ? -13.176 -25.081 -44.372 1.00 41.62 146 ARG A O 1
ATOM 1161 N N . VAL A 1 147 ? -12.146 -23.150 -44.832 1.00 44.84 147 VAL A N 1
ATOM 1162 C CA . VAL A 1 147 ? -13.336 -22.467 -45.350 1.00 44.84 147 VAL A CA 1
ATOM 1163 C C . VAL A 1 147 ? -12.971 -21.990 -46.744 1.00 44.84 147 VAL A C 1
ATOM 1165 O O . VAL A 1 147 ? -12.141 -21.099 -46.907 1.00 44.84 147 VAL A O 1
ATOM 1168 N N . GLU A 1 148 ? -13.517 -22.670 -47.749 1.00 42.28 148 GLU A N 1
ATOM 1169 C CA . GLU A 1 148 ? -13.330 -22.294 -49.146 1.00 42.28 148 GLU A CA 1
ATOM 1170 C C . GLU A 1 148 ? -14.028 -20.953 -49.428 1.00 42.28 148 GLU A C 1
ATOM 1172 O O . GLU A 1 148 ? -15.118 -20.711 -48.894 1.00 42.28 148 GLU A O 1
ATOM 1177 N N . PRO A 1 149 ? -13.443 -20.065 -50.251 1.00 36.75 149 PRO A N 1
ATOM 1178 C CA . PRO A 1 149 ? -14.074 -18.796 -50.570 1.00 36.75 149 PRO A CA 1
ATOM 1179 C C . PRO A 1 149 ? -15.267 -19.054 -51.492 1.00 36.75 149 PRO A C 1
ATOM 1181 O O . PRO A 1 149 ? -15.107 -19.518 -52.621 1.00 36.75 149 PRO A O 1
ATOM 1184 N N . ARG A 1 150 ? -16.477 -18.728 -51.028 1.00 32.19 150 ARG A N 1
ATOM 1185 C CA . ARG A 1 150 ? -17.645 -18.627 -51.906 1.00 32.19 150 ARG A CA 1
ATOM 1186 C C . ARG A 1 150 ? -17.468 -17.417 -52.817 1.00 32.19 150 ARG A C 1
ATOM 1188 O O . ARG A 1 150 ? -17.466 -16.278 -52.360 1.00 32.19 150 ARG A O 1
ATOM 1195 N N . SER A 1 151 ? -17.329 -17.691 -54.108 1.00 41.62 151 SER A N 1
ATOM 1196 C CA . SER A 1 151 ? -17.430 -16.713 -55.184 1.00 41.62 151 SER A CA 1
ATOM 1197 C C . SER A 1 151 ? -18.816 -16.068 -55.176 1.00 41.62 151 SER A C 1
ATOM 1199 O O . SER A 1 151 ? -19.817 -16.772 -55.320 1.00 41.62 151 SER A O 1
ATOM 1201 N N . VAL A 1 152 ? -18.878 -14.742 -55.074 1.00 38.03 152 VAL A N 1
ATOM 1202 C CA . VAL A 1 152 ? -20.065 -13.977 -55.463 1.00 38.03 152 VAL A CA 1
ATOM 1203 C C . VAL A 1 152 ? -19.612 -12.877 -56.410 1.00 38.03 152 VAL A C 1
ATOM 1205 O O . VAL A 1 152 ? -19.093 -11.841 -56.007 1.00 38.03 152 VAL A O 1
ATOM 1208 N N . SER A 1 153 ? -19.772 -13.156 -57.697 1.00 40.06 153 SER A N 1
ATOM 1209 C CA . SER A 1 153 ? -20.014 -12.137 -58.709 1.00 40.06 153 SER A CA 1
ATOM 1210 C C . SER A 1 153 ? -21.473 -11.698 -58.570 1.00 40.06 153 SER A C 1
ATOM 1212 O O . SER A 1 153 ? -22.333 -12.570 -58.566 1.00 40.06 153 SER A O 1
ATOM 1214 N N . ASP A 1 154 ? -21.765 -10.403 -58.438 1.00 35.41 154 ASP A N 1
ATOM 1215 C CA . ASP A 1 154 ? -22.512 -9.627 -59.443 1.00 35.41 154 ASP A CA 1
ATOM 1216 C C . ASP A 1 154 ? -22.636 -8.145 -59.023 1.00 35.41 154 ASP A C 1
ATOM 1218 O O . ASP A 1 154 ? -22.408 -7.765 -57.878 1.00 35.41 154 AS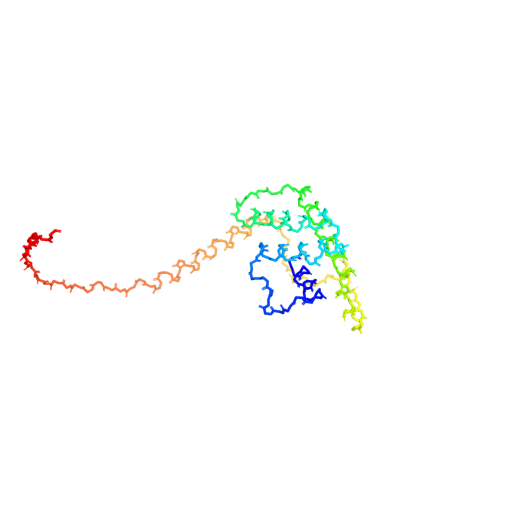P A O 1
ATOM 1222 N N . ARG A 1 155 ? -22.933 -7.336 -60.033 1.00 36.06 155 ARG A N 1
ATOM 1223 C CA . ARG A 1 155 ? -22.857 -5.884 -60.228 1.00 36.06 155 ARG A CA 1
ATOM 1224 C C . ARG A 1 155 ? -23.784 -5.011 -59.370 1.00 36.06 155 ARG A C 1
ATOM 1226 O O . ARG A 1 155 ? -24.848 -5.439 -58.943 1.00 36.06 155 ARG A O 1
ATOM 1233 N N . GLY A 1 156 ? -23.442 -3.717 -59.320 1.00 32.91 156 GLY A N 1
ATOM 1234 C CA . GLY A 1 156 ? -24.392 -2.625 -59.078 1.00 32.91 156 GLY A CA 1
ATOM 1235 C C . GLY A 1 156 ? -23.718 -1.280 -58.800 1.00 32.91 156 GLY A C 1
ATOM 1236 O O . GLY A 1 156 ? -23.583 -0.892 -57.647 1.00 32.91 156 GLY A O 1
ATOM 1237 N N . ALA A 1 157 ? -23.270 -0.591 -59.850 1.00 38.12 157 ALA A N 1
ATOM 1238 C CA . ALA A 1 157 ? -22.931 0.830 -59.803 1.00 38.12 157 ALA A CA 1
ATOM 1239 C C . ALA A 1 157 ? -24.221 1.666 -59.747 1.00 38.12 157 ALA A C 1
ATOM 1241 O O . ALA A 1 157 ? -25.165 1.296 -60.432 1.00 38.12 157 ALA A O 1
ATOM 1242 N N . GLU A 1 158 ? -24.241 2.778 -59.006 1.00 38.72 158 GLU A N 1
ATOM 1243 C CA . GLU A 1 158 ? -24.609 4.090 -59.562 1.00 38.72 158 GLU A CA 1
ATOM 1244 C C . GLU A 1 158 ? -24.443 5.246 -58.558 1.00 38.72 158 GLU A C 1
ATOM 1246 O O . GLU A 1 158 ? -24.614 5.136 -57.347 1.00 38.72 158 GLU A O 1
ATOM 1251 N N . GLU A 1 159 ? -24.036 6.348 -59.168 1.00 42.59 159 GLU A N 1
ATOM 1252 C CA . GLU A 1 159 ? -23.770 7.711 -58.735 1.00 42.59 159 GLU A CA 1
ATOM 1253 C C . GLU A 1 159 ? -25.049 8.444 -58.288 1.00 42.59 159 GLU A C 1
ATOM 1255 O O . GLU A 1 159 ? -26.112 8.179 -58.840 1.00 42.59 159 GLU A O 1
ATOM 1260 N N . ASN A 1 160 ? -24.959 9.401 -57.346 1.00 34.78 160 ASN A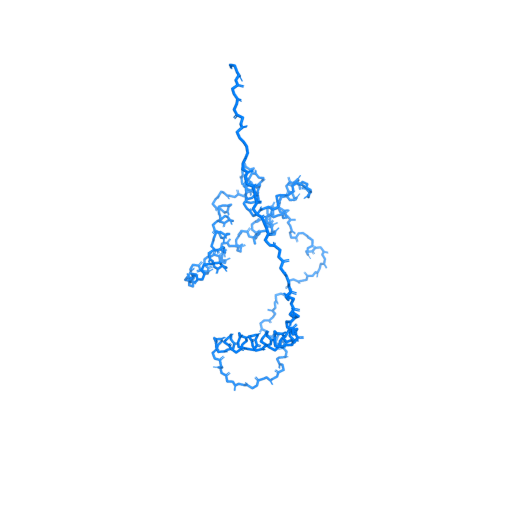 N 1
ATOM 1261 C CA . ASN A 1 160 ? -25.589 10.730 -57.484 1.00 34.78 160 ASN A CA 1
ATOM 1262 C C . ASN A 1 160 ? -25.379 11.666 -56.271 1.00 34.78 160 ASN A C 1
ATOM 1264 O O . ASN A 1 160 ? -25.883 11.434 -55.179 1.00 34.78 160 ASN A O 1
ATOM 1268 N N . ARG A 1 161 ? -24.668 12.764 -56.563 1.00 36.66 161 ARG A N 1
ATOM 1269 C CA . ARG A 1 161 ? -25.008 14.186 -56.330 1.00 36.66 161 ARG A CA 1
ATOM 1270 C C . ARG A 1 161 ? -25.491 14.666 -54.947 1.00 36.66 161 ARG A C 1
ATOM 1272 O O . ARG A 1 161 ? -26.567 14.329 -54.469 1.00 36.66 161 ARG A O 1
ATOM 1279 N N . SER A 1 162 ? -24.720 15.620 -54.423 1.00 44.69 162 SER A N 1
ATOM 1280 C CA . SER A 1 162 ? -25.036 16.579 -53.356 1.00 44.69 162 SER A CA 1
ATOM 1281 C C . SER A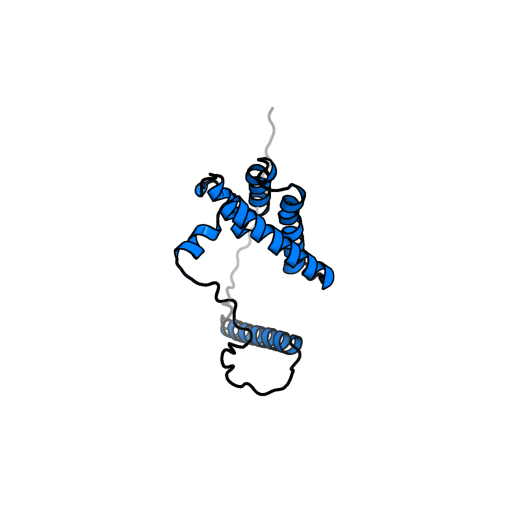 1 162 ? -26.319 17.390 -53.598 1.00 44.69 162 SER A C 1
ATOM 1283 O O . SER A 1 162 ? -26.688 17.618 -54.753 1.00 44.69 162 SER A O 1
ATOM 1285 N N . PRO A 1 163 ? -26.871 17.997 -52.532 1.00 45.59 163 PRO A N 1
ATOM 1286 C CA . PRO A 1 163 ? -27.455 19.328 -52.673 1.00 45.59 163 PRO A CA 1
ATOM 1287 C C . PRO A 1 163 ? -27.004 20.333 -51.598 1.00 45.59 163 PRO A C 1
ATOM 1289 O O . PRO A 1 163 ? -26.822 20.005 -50.426 1.00 45.59 163 PRO A O 1
ATOM 1292 N N . SER A 1 164 ? -26.862 21.577 -52.061 1.00 41.97 164 SER A N 1
ATOM 1293 C CA . SER A 1 164 ? -26.758 22.829 -51.309 1.00 41.97 164 SER A CA 1
ATOM 1294 C C . SER A 1 164 ? -27.952 23.100 -50.392 1.00 41.97 164 SER A C 1
ATOM 1296 O O . SER A 1 164 ? -29.088 22.846 -50.779 1.00 41.97 164 SER A O 1
ATOM 1298 N N . LEU A 1 165 ? -27.680 23.776 -49.275 1.00 45.00 165 LEU A N 1
ATOM 1299 C CA . LEU A 1 165 ? -28.554 24.714 -48.552 1.00 45.00 165 LEU A CA 1
ATOM 1300 C C . LEU A 1 165 ? -27.591 25.817 -48.050 1.00 45.00 165 LEU A C 1
ATOM 1302 O O . LEU A 1 165 ? -26.549 25.467 -47.503 1.00 45.00 165 LEU A O 1
ATOM 1306 N N . GLY A 1 166 ? -27.734 27.114 -48.329 1.00 36.47 166 GLY A N 1
ATOM 1307 C CA . GLY A 1 166 ? -28.950 27.917 -48.463 1.00 36.47 166 GLY A CA 1
ATOM 1308 C C . GLY A 1 166 ? -29.200 28.641 -47.134 1.00 36.47 166 GLY A C 1
ATOM 1309 O O . GLY A 1 166 ? -29.394 27.955 -46.140 1.00 36.47 166 GLY A O 1
ATOM 1310 N N . ASP A 1 167 ? -29.103 29.972 -47.175 1.00 40.75 167 ASP A N 1
ATOM 1311 C CA . ASP A 1 167 ? -29.032 31.017 -46.133 1.00 40.75 167 ASP A CA 1
ATOM 1312 C C . ASP A 1 167 ? -30.144 31.092 -45.046 1.00 40.75 167 ASP A C 1
ATOM 1314 O O . ASP A 1 167 ? -31.035 30.249 -44.992 1.00 40.75 167 ASP A O 1
ATOM 1318 N N . ASP A 1 168 ? -30.039 32.170 -44.239 1.00 42.28 168 ASP A N 1
ATOM 1319 C CA . ASP A 1 168 ? -30.907 32.761 -43.189 1.00 42.28 168 ASP A CA 1
ATOM 1320 C C . ASP A 1 168 ? -30.430 32.457 -41.743 1.00 42.28 168 ASP A C 1
ATOM 1322 O O . ASP A 1 168 ? -30.270 31.297 -41.371 1.00 42.28 168 ASP A O 1
ATOM 1326 N N . GLU A 1 169 ? -30.123 33.402 -40.838 1.00 44.69 169 GLU A N 1
ATOM 1327 C CA . GLU A 1 169 ? -30.333 34.861 -40.695 1.00 44.69 169 GLU A CA 1
ATOM 1328 C C . GLU A 1 169 ? -29.245 35.447 -39.758 1.00 44.69 169 GLU A C 1
ATOM 1330 O O . GLU A 1 169 ? -28.756 34.695 -38.877 1.00 44.69 169 GLU A O 1
#

Sequence (169 aa):
MFDIARAALLRAGVAEDKLPRTHNGLVEAFRKHAVQSGQIDRELGAELSRIESLRIKADYTGAEIELEEALEVVRKAELFVQTVERVFGLGEQYRAAGLQDDKPDPDDKISEPGVATEPVCAEEQRRQARENWLHFRQQQTQGAKRVEPRSVSDRGAEENRSPSLGDDE